Protein AF-A0A6L4YQA0-F1 (afdb_monomer_lite)

Secondary structure (DSSP, 8-state):
-EEEEEEESSTT-SSEEEEEEEEEESSSSEEEEEEETTEEEEEEEEEETTEEEEEEGGGTEEEEES-TT-HHHHHHHHHHH-TTS-HHHHHHHHHHHHHHHHHHT-

Sequence (106 aa):
MTFDYCCSKNLSGKASWKGQVRLITEVDPYELTVTARNSSFHIICGTYTHGHFLCIPDLGVSTPLAALNDTFWNLEQLTINNPDLSEPDAISIICALKALKSHLAI

Radius of gyration: 12.58 Å; chains: 1; bounding box: 31×34×28 Å

Foldseek 3Di:
DKDKFKFAPDPVSPDMWMKMWDWPDLDPQTWIWIGTPNDIFTWTWGDDPVAIKIDGPVLRFIFGDHQLLPLPVQLVGRCVRCVVDDSVNSRRNSRVSNVSCVVSVD

Structure (mmCIF, N/CA/C/O backbone):
data_AF-A0A6L4YQA0-F1
#
_entry.id   AF-A0A6L4YQA0-F1
#
loop_
_atom_site.group_PDB
_atom_site.id
_atom_site.type_symbol
_atom_site.label_atom_id
_atom_site.label_alt_id
_atom_site.label_comp_id
_atom_site.label_asym_id
_atom_site.label_entity_id
_atom_site.label_seq_id
_atom_site.pdbx_PDB_ins_code
_atom_site.Cartn_x
_atom_site.Cartn_y
_atom_site.Cartn_z
_atom_site.occupancy
_atom_site.B_iso_or_equiv
_atom_site.auth_seq_id
_atom_site.auth_comp_id
_atom_site.auth_asym_id
_atom_site.auth_atom_id
_atom_site.pdbx_PDB_model_num
ATOM 1 N N . MET A 1 1 ? -14.948 6.470 3.510 1.00 89.81 1 MET A N 1
ATOM 2 C CA . MET A 1 1 ? -14.343 7.479 4.420 1.00 89.81 1 MET A CA 1
ATOM 3 C C . MET A 1 1 ? -13.068 8.051 3.788 1.00 89.81 1 MET A C 1
ATOM 5 O O . MET A 1 1 ? -12.530 7.384 2.916 1.00 89.81 1 MET A O 1
ATOM 9 N N . THR A 1 2 ? -12.577 9.240 4.169 1.00 96.00 2 THR A N 1
ATOM 10 C CA . THR A 1 2 ? -11.329 9.819 3.612 1.00 96.00 2 THR A CA 1
ATOM 11 C C . THR A 1 2 ? -10.407 10.313 4.726 1.00 96.00 2 THR A C 1
ATOM 13 O O . THR A 1 2 ? -10.886 10.955 5.658 1.00 96.00 2 THR A O 1
ATOM 16 N N . PHE A 1 3 ? -9.104 10.038 4.627 1.00 97.06 3 PHE A N 1
ATOM 17 C CA . PHE A 1 3 ? -8.088 10.498 5.578 1.00 97.06 3 PHE A CA 1
ATOM 18 C C . PHE A 1 3 ? -6.735 10.746 4.898 1.00 97.06 3 PHE A C 1
ATOM 20 O O . PHE A 1 3 ? -6.405 10.130 3.885 1.00 97.06 3 PHE A O 1
ATOM 27 N N . ASP A 1 4 ? -5.940 11.648 5.471 1.00 96.94 4 ASP A N 1
ATOM 28 C CA . ASP A 1 4 ? -4.619 12.004 4.951 1.00 96.94 4 ASP 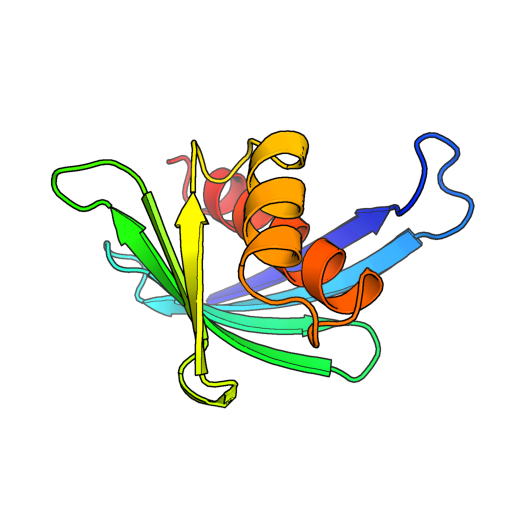A CA 1
ATOM 29 C C . ASP A 1 4 ? -3.513 11.155 5.592 1.00 96.94 4 ASP A C 1
ATOM 31 O O . ASP A 1 4 ? -3.624 10.698 6.732 1.00 96.94 4 ASP A O 1
ATOM 35 N N . TYR A 1 5 ? -2.406 10.984 4.873 1.00 95.56 5 TYR A N 1
ATOM 36 C CA . TYR A 1 5 ? -1.200 10.331 5.376 1.00 95.56 5 TYR A CA 1
ATOM 37 C C . TYR A 1 5 ? 0.066 11.044 4.891 1.00 95.56 5 TYR A C 1
ATOM 39 O O . TYR A 1 5 ? 0.049 11.819 3.933 1.00 95.56 5 TYR A O 1
ATOM 47 N N . CYS A 1 6 ? 1.187 10.769 5.557 1.00 93.12 6 CYS A N 1
ATOM 48 C CA . CYS A 1 6 ? 2.497 11.299 5.188 1.00 93.12 6 CYS A CA 1
ATOM 49 C C . CYS A 1 6 ? 3.460 10.158 4.865 1.00 93.12 6 CYS A C 1
ATOM 51 O O . CYS A 1 6 ? 3.555 9.185 5.614 1.00 93.12 6 CYS A O 1
ATOM 53 N N . CYS A 1 7 ? 4.221 10.324 3.788 1.00 88.81 7 CYS A N 1
ATOM 54 C CA . CYS A 1 7 ? 5.372 9.494 3.462 1.00 88.81 7 CYS A CA 1
ATOM 55 C C . CYS A 1 7 ? 6.668 10.261 3.661 1.00 88.81 7 CYS A C 1
ATOM 57 O O . CYS A 1 7 ? 6.724 11.473 3.460 1.00 88.81 7 CYS A O 1
ATOM 59 N N . SER A 1 8 ? 7.735 9.528 3.958 1.00 82.19 8 SER A N 1
ATOM 60 C CA . SER A 1 8 ? 9.105 10.031 3.944 1.00 82.19 8 SER A CA 1
ATOM 61 C C . SER A 1 8 ? 10.009 9.006 3.275 1.00 82.19 8 SER A C 1
ATOM 63 O O . SER A 1 8 ? 10.081 7.872 3.742 1.00 82.19 8 SER A O 1
ATOM 65 N N . LYS A 1 9 ? 10.725 9.404 2.218 1.00 70.88 9 LYS A N 1
ATOM 66 C CA . LYS A 1 9 ? 11.682 8.524 1.528 1.00 70.88 9 LYS A CA 1
ATOM 67 C C . LYS A 1 9 ? 12.895 8.172 2.403 1.00 70.88 9 LYS A C 1
ATOM 69 O O . LYS A 1 9 ? 13.431 7.083 2.290 1.00 70.88 9 LYS A O 1
ATOM 74 N N . ASN A 1 10 ? 13.298 9.075 3.301 1.00 65.75 10 ASN A N 1
ATOM 75 C CA . ASN A 1 10 ? 14.450 8.895 4.187 1.00 65.75 10 ASN A CA 1
ATOM 76 C C . ASN A 1 10 ? 14.073 9.155 5.649 1.00 65.75 10 ASN A C 1
ATOM 78 O O . ASN A 1 10 ? 13.249 10.029 5.926 1.00 65.75 10 ASN A O 1
ATOM 82 N N . LEU A 1 11 ? 14.790 8.508 6.577 1.00 54.50 11 LEU A N 1
ATOM 83 C CA . LEU A 1 11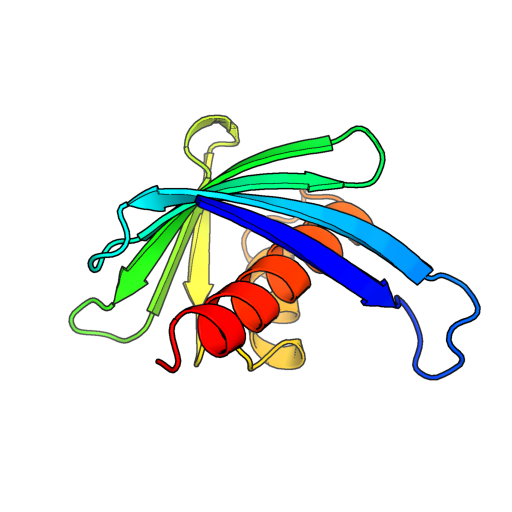 ? 14.729 8.763 8.028 1.00 54.50 11 LEU A CA 1
ATOM 84 C C . LEU A 1 11 ? 14.975 10.240 8.390 1.00 54.50 11 LEU A C 1
ATOM 86 O O . LEU A 1 11 ? 14.490 10.724 9.404 1.00 54.50 11 LEU A O 1
ATOM 90 N N . SER A 1 12 ? 15.705 10.971 7.541 1.00 58.97 12 SER A N 1
ATOM 91 C CA . SER A 1 12 ? 16.009 12.394 7.726 1.00 58.97 12 SER A CA 1
ATOM 92 C C . SER A 1 12 ? 14.867 13.347 7.347 1.00 58.97 12 SER A C 1
ATOM 94 O O . SER A 1 12 ? 15.034 14.557 7.470 1.00 58.97 12 SER A O 1
ATOM 96 N N . GLY A 1 13 ? 13.737 12.849 6.825 1.00 57.09 13 GLY A N 1
ATOM 97 C CA . GLY A 1 13 ? 12.557 13.659 6.483 1.00 57.09 13 GLY A CA 1
ATOM 98 C C . GLY A 1 13 ? 12.708 14.595 5.272 1.00 57.09 13 GLY A C 1
ATOM 99 O O . GLY A 1 13 ? 11.727 15.203 4.848 1.00 57.09 13 GLY A O 1
ATOM 100 N N . LYS A 1 14 ? 13.903 14.680 4.666 1.0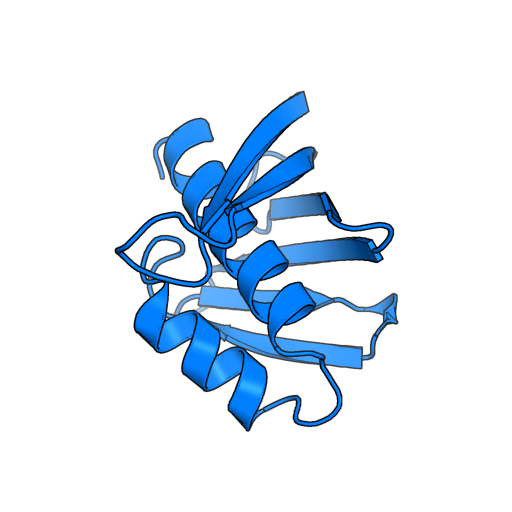0 59.19 14 LYS A N 1
ATOM 101 C CA . LYS A 1 14 ? 14.237 15.629 3.581 1.00 59.19 14 LYS A CA 1
ATOM 102 C C . LYS A 1 14 ? 13.453 15.441 2.274 1.00 59.19 14 LYS A C 1
ATOM 104 O O . LYS A 1 14 ? 13.463 16.334 1.437 1.00 59.19 14 LYS A O 1
ATOM 109 N N . ALA A 1 15 ? 12.778 14.310 2.096 1.00 75.75 15 ALA A N 1
ATOM 110 C CA . ALA A 1 15 ? 11.874 14.061 0.978 1.00 75.75 15 ALA A CA 1
ATOM 111 C C . ALA A 1 15 ? 10.595 13.422 1.523 1.00 75.75 15 ALA A C 1
ATOM 113 O O . ALA A 1 15 ? 10.449 12.197 1.520 1.00 75.75 15 ALA A O 1
ATOM 114 N N . SER A 1 16 ? 9.716 14.263 2.065 1.00 88.56 16 SER A N 1
ATOM 115 C CA . SER A 1 16 ? 8.391 13.872 2.535 1.00 88.56 16 SER A CA 1
ATOM 116 C C . SER A 1 16 ? 7.300 14.479 1.664 1.00 88.56 16 SER A C 1
ATOM 118 O O . SER A 1 16 ? 7.473 15.544 1.073 1.00 88.56 16 SER A O 1
ATOM 120 N N . TRP A 1 17 ? 6.183 13.772 1.553 1.00 93.88 17 TRP A N 1
ATOM 121 C CA . TRP A 1 17 ? 4.995 14.250 0.856 1.00 93.88 17 TRP A CA 1
ATOM 122 C C . TRP A 1 17 ? 3.741 13.738 1.546 1.00 93.88 17 TRP A C 1
ATOM 124 O O . TRP A 1 17 ? 3.771 12.751 2.285 1.00 93.88 17 TRP A O 1
ATOM 134 N N . LYS A 1 18 ? 2.638 14.437 1.294 1.00 94.69 18 LYS A N 1
ATOM 135 C CA . LYS A 1 18 ? 1.311 14.031 1.740 1.00 94.69 18 LYS A CA 1
ATOM 136 C C . LYS A 1 18 ? 0.627 13.226 0.645 1.00 94.69 18 LYS A C 1
ATOM 138 O O . LYS A 1 18 ? 0.840 13.480 -0.543 1.00 94.69 18 LYS A O 1
ATOM 143 N N . GLY A 1 19 ? -0.190 12.282 1.068 1.00 96.62 19 GLY A N 1
ATOM 144 C CA . GLY A 1 19 ? -1.164 11.620 0.224 1.00 96.62 19 GLY A CA 1
ATOM 145 C C . GLY A 1 19 ? -2.501 11.543 0.943 1.00 96.62 19 GLY A C 1
ATOM 146 O O . GLY A 1 19 ? -2.610 11.884 2.123 1.00 96.62 19 GLY A O 1
ATOM 147 N N . GLN A 1 20 ? -3.511 11.086 0.222 1.00 98.00 20 GLN A N 1
ATOM 148 C CA . GLN A 1 20 ? -4.846 10.883 0.751 1.00 98.00 20 GLN A CA 1
ATOM 149 C C . GLN A 1 20 ? -5.324 9.473 0.427 1.00 98.00 20 GLN A C 1
ATOM 151 O O . GLN A 1 20 ? -5.093 8.953 -0.665 1.00 98.00 20 GLN A O 1
ATOM 156 N N . VAL A 1 21 ? -5.992 8.858 1.395 1.00 98.25 21 VAL A N 1
ATOM 157 C CA . VAL A 1 21 ? -6.702 7.595 1.239 1.00 98.25 21 VAL A CA 1
ATOM 158 C C . VAL A 1 21 ? -8.188 7.891 1.266 1.00 98.25 21 VAL A C 1
ATOM 160 O O . VAL A 1 21 ? -8.688 8.520 2.197 1.00 98.25 21 VAL A O 1
ATOM 163 N N . ARG A 1 22 ? -8.912 7.389 0.271 1.00 98.12 22 ARG A N 1
ATOM 164 C CA . ARG A 1 22 ? -10.369 7.297 0.301 1.00 98.12 22 ARG A CA 1
ATOM 165 C C . ARG A 1 22 ? -10.753 5.827 0.332 1.00 98.12 22 ARG A C 1
ATOM 167 O O . ARG A 1 22 ? -10.591 5.113 -0.651 1.00 98.12 22 ARG A O 1
ATOM 174 N N . LEU A 1 23 ? -11.266 5.398 1.473 1.00 97.00 23 LEU A N 1
ATOM 175 C CA . LEU A 1 23 ? -11.746 4.050 1.720 1.00 97.00 23 LEU A CA 1
ATOM 176 C C . LEU A 1 23 ? -13.142 3.873 1.114 1.00 97.00 23 LEU A C 1
ATOM 178 O O . LEU A 1 23 ? -14.050 4.667 1.400 1.00 97.00 23 LEU A O 1
ATOM 182 N N . ILE A 1 24 ? -13.275 2.853 0.271 1.00 97.19 24 ILE A N 1
ATOM 183 C CA . ILE A 1 24 ? -14.514 2.424 -0.384 1.00 97.19 24 ILE A CA 1
ATOM 184 C C . ILE A 1 24 ? -15.196 1.358 0.478 1.00 97.19 24 ILE A C 1
ATOM 186 O O . ILE A 1 24 ? -16.379 1.505 0.777 1.00 97.19 24 ILE A O 1
ATOM 190 N N . THR A 1 25 ? -14.432 0.365 0.946 1.00 95.75 25 THR A N 1
ATOM 191 C CA . THR A 1 25 ? -14.938 -0.758 1.749 1.00 95.75 25 THR A CA 1
ATOM 192 C C . THR A 1 25 ? -14.138 -0.907 3.045 1.00 95.75 25 THR A C 1
ATOM 194 O O . THR A 1 25 ? -12.911 -0.960 3.022 1.00 95.75 25 THR A O 1
ATOM 197 N N . GLU A 1 26 ? -14.840 -0.968 4.181 1.00 92.94 26 GLU A N 1
ATOM 198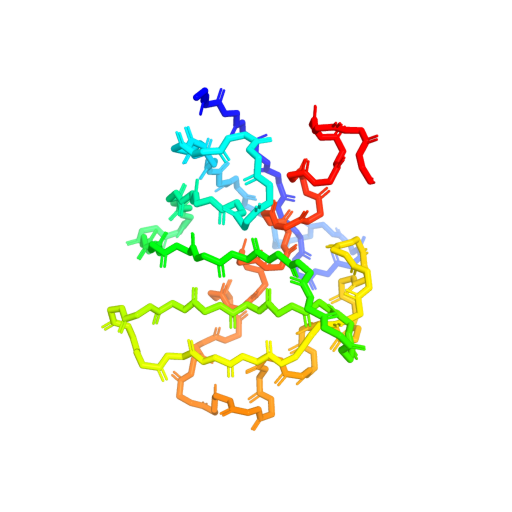 C CA . GLU A 1 26 ? -14.271 -1.071 5.543 1.00 92.94 26 GLU A CA 1
ATOM 199 C C . GLU A 1 26 ? -14.153 -2.516 6.059 1.00 92.94 26 GLU A C 1
ATOM 201 O O . GLU A 1 26 ? -13.699 -2.748 7.177 1.00 92.94 26 GLU A O 1
ATOM 206 N N . VAL A 1 27 ? -14.552 -3.491 5.245 1.00 93.94 27 VAL A N 1
ATOM 207 C CA . VAL A 1 27 ? -14.453 -4.924 5.540 1.00 93.94 27 VAL A CA 1
ATOM 208 C C . VAL A 1 27 ? -13.416 -5.573 4.633 1.00 93.94 27 VAL A C 1
ATOM 210 O O . VAL A 1 27 ? -13.207 -5.110 3.520 1.00 93.94 27 VAL A O 1
ATOM 213 N N . ASP A 1 28 ? -12.771 -6.633 5.114 1.00 94.62 28 ASP A N 1
ATOM 214 C CA . ASP A 1 28 ? -11.793 -7.403 4.341 1.00 94.62 28 ASP A CA 1
ATOM 215 C C . ASP A 1 28 ? -12.496 -8.199 3.214 1.00 94.62 28 ASP A C 1
ATOM 217 O O . ASP A 1 28 ? -13.477 -8.897 3.504 1.00 94.62 28 ASP A O 1
ATOM 221 N N . PRO A 1 29 ? -12.034 -8.121 1.948 1.00 96.31 29 PRO A N 1
ATOM 222 C CA . PRO A 1 29 ? -10.927 -7.295 1.457 1.00 96.31 29 PRO A CA 1
ATOM 223 C C . PRO A 1 29 ? -11.290 -5.815 1.341 1.00 96.31 29 PRO A C 1
ATOM 225 O O . PRO A 1 29 ? -12.317 -5.436 0.778 1.00 96.31 29 PRO A O 1
ATOM 228 N N . TYR A 1 30 ? -10.388 -4.979 1.846 1.00 97.19 30 TYR A N 1
ATOM 229 C CA . TYR A 1 30 ? -10.497 -3.533 1.809 1.00 97.19 30 TYR A CA 1
ATOM 230 C C . TYR A 1 30 ? -10.297 -3.029 0.388 1.00 97.19 30 TYR A C 1
ATOM 232 O O . TYR A 1 30 ? -9.383 -3.440 -0.329 1.00 97.19 30 TYR A O 1
ATOM 240 N N . GLU A 1 31 ? -11.119 -2.061 0.016 1.00 97.75 31 GLU A N 1
ATOM 241 C CA . GLU A 1 31 ? -11.030 -1.374 -1.262 1.00 97.75 31 GLU A CA 1
ATOM 242 C C . GLU A 1 31 ? -10.830 0.113 -0.993 1.00 97.75 31 GLU A C 1
ATOM 244 O O . GLU A 1 31 ? -11.569 0.717 -0.210 1.00 97.75 31 GLU A O 1
ATOM 249 N N . LEU A 1 32 ? -9.818 0.715 -1.610 1.00 97.69 32 LEU A N 1
ATOM 250 C CA . LEU A 1 32 ? -9.474 2.113 -1.403 1.00 97.69 32 LEU A CA 1
ATOM 251 C C . LEU A 1 32 ? -8.862 2.736 -2.653 1.00 97.69 32 LEU A C 1
ATOM 253 O O . LEU A 1 32 ? -8.193 2.083 -3.445 1.00 97.69 32 LEU A O 1
ATOM 257 N N . THR A 1 33 ? -9.023 4.046 -2.779 1.00 98.12 33 THR A N 1
ATOM 258 C CA . THR A 1 33 ? -8.250 4.849 -3.725 1.00 98.12 33 THR A CA 1
ATOM 259 C C . THR A 1 33 ? -7.204 5.651 -2.971 1.00 98.12 33 THR A C 1
ATOM 261 O O . THR A 1 33 ? -7.523 6.305 -1.974 1.00 98.12 33 THR A O 1
ATOM 264 N N . VAL A 1 34 ? -5.973 5.636 -3.465 1.00 97.88 34 VAL A N 1
ATOM 265 C CA . VAL A 1 34 ? -4.850 6.400 -2.918 1.00 97.88 34 VAL A CA 1
ATOM 266 C C . VAL A 1 34 ? -4.447 7.468 -3.916 1.00 97.88 34 VAL A C 1
ATOM 268 O O . VAL A 1 34 ? -4.314 7.177 -5.101 1.00 97.88 34 VAL A O 1
ATOM 271 N N . THR A 1 35 ? -4.233 8.695 -3.452 1.00 97.31 35 THR A N 1
ATOM 272 C CA . THR A 1 35 ? -3.680 9.782 -4.266 1.00 97.31 35 THR A CA 1
ATOM 273 C C . THR A 1 35 ? -2.432 10.352 -3.607 1.00 97.31 35 THR A C 1
ATOM 275 O O . THR A 1 35 ? -2.432 10.698 -2.426 1.00 97.31 35 THR A O 1
ATOM 278 N N . ALA A 1 36 ? -1.341 10.441 -4.364 1.00 95.00 36 ALA A N 1
ATOM 279 C CA . ALA A 1 36 ? -0.081 11.003 -3.890 1.00 95.00 36 ALA A CA 1
ATOM 280 C C . ALA A 1 36 ? 0.776 11.446 -5.074 1.00 95.00 36 ALA A C 1
ATOM 282 O O . ALA A 1 36 ? 0.860 10.742 -6.070 1.00 95.00 36 ALA A O 1
ATOM 283 N N . ARG A 1 37 ? 1.454 12.597 -4.956 1.00 90.88 37 ARG A N 1
ATOM 284 C CA . ARG A 1 37 ? 2.436 13.079 -5.953 1.00 90.88 37 ARG A CA 1
ATOM 285 C C . ARG A 1 37 ? 1.934 13.075 -7.411 1.00 90.88 37 ARG A C 1
ATOM 287 O O . ARG A 1 37 ? 2.705 12.781 -8.316 1.00 90.88 37 ARG A O 1
ATOM 294 N N . ASN A 1 38 ? 0.673 13.449 -7.630 1.00 90.06 38 ASN A N 1
ATOM 295 C CA . ASN A 1 38 ? -0.025 13.415 -8.928 1.00 90.06 38 ASN A CA 1
ATOM 296 C C . ASN A 1 38 ? -0.323 12.009 -9.487 1.00 90.06 38 ASN A C 1
ATOM 298 O O . ASN A 1 38 ? -0.857 11.909 -10.587 1.00 90.06 38 ASN A O 1
ATOM 302 N N . SER A 1 39 ? -0.049 10.950 -8.729 1.00 94.12 39 SER A N 1
ATOM 303 C CA . SER A 1 39 ? -0.462 9.578 -9.025 1.00 94.12 39 SER A CA 1
ATOM 304 C C . SER A 1 39 ? -1.759 9.235 -8.285 1.00 94.12 39 SER A C 1
ATOM 306 O O . SER A 1 39 ? -2.024 9.750 -7.191 1.00 94.12 39 SER A O 1
ATOM 308 N N . SER A 1 40 ? -2.564 8.344 -8.869 1.00 96.69 40 SER A N 1
ATOM 309 C CA . SER A 1 40 ? -3.749 7.767 -8.234 1.00 96.69 40 SER A CA 1
ATOM 310 C C . SER A 1 40 ? -3.783 6.257 -8.447 1.00 96.69 40 SER A C 1
ATOM 312 O O . SER A 1 40 ? -3.498 5.788 -9.545 1.00 96.69 40 SER A O 1
ATOM 314 N N . PHE A 1 41 ? -4.121 5.511 -7.397 1.00 97.44 41 PHE A N 1
ATOM 315 C CA . PHE A 1 41 ? -4.131 4.051 -7.395 1.00 97.44 41 PHE A CA 1
ATOM 316 C C . PHE A 1 41 ? -5.458 3.537 -6.853 1.00 97.44 41 PHE A C 1
ATOM 318 O O . PHE A 1 41 ? -5.846 3.913 -5.745 1.00 97.44 41 PHE A O 1
ATOM 325 N N . HIS A 1 42 ? -6.118 2.651 -7.596 1.00 97.94 42 HIS A N 1
ATOM 326 C CA . HIS A 1 42 ? -7.240 1.862 -7.094 1.00 97.94 42 HIS A CA 1
ATOM 327 C C . HIS A 1 42 ? -6.698 0.562 -6.508 1.00 97.94 42 HIS A C 1
ATOM 329 O O . HIS A 1 42 ? -6.205 -0.301 -7.227 1.00 97.94 42 HIS A O 1
ATOM 335 N N . ILE A 1 43 ? -6.742 0.447 -5.187 1.00 98.06 43 ILE A N 1
ATOM 336 C CA . ILE A 1 43 ? -6.130 -0.640 -4.434 1.00 98.06 43 ILE A CA 1
ATOM 337 C C . ILE A 1 43 ? -7.211 -1.528 -3.827 1.00 98.06 43 ILE A C 1
ATOM 339 O O . ILE A 1 43 ? -8.149 -1.047 -3.191 1.00 98.06 43 ILE A O 1
ATOM 343 N N . ILE A 1 44 ? -7.009 -2.834 -3.963 1.00 98.00 44 ILE A N 1
ATOM 344 C CA . ILE A 1 44 ? -7.698 -3.867 -3.197 1.00 98.00 44 ILE A CA 1
ATOM 345 C C . ILE A 1 44 ? -6.638 -4.578 -2.358 1.00 98.00 44 ILE A C 1
ATOM 347 O O . ILE A 1 44 ? -5.635 -5.056 -2.892 1.00 98.00 44 ILE A O 1
ATOM 351 N N . CYS A 1 45 ? -6.824 -4.640 -1.046 1.00 97.31 45 CYS A N 1
ATOM 352 C CA . CYS A 1 45 ? -5.913 -5.343 -0.150 1.00 97.31 45 CYS A CA 1
ATOM 353 C C . CYS A 1 45 ? -6.680 -6.035 0.969 1.00 97.31 45 CYS A C 1
ATOM 355 O O . CYS A 1 45 ? -7.760 -5.608 1.360 1.00 97.31 45 CYS A O 1
ATOM 357 N N . GLY A 1 46 ? -6.131 -7.117 1.499 1.00 96.50 46 GLY A N 1
ATOM 358 C CA . GLY A 1 46 ? -6.858 -7.914 2.477 1.00 96.50 46 GLY A CA 1
ATOM 359 C C . GLY A 1 46 ? -6.074 -9.117 2.948 1.00 96.50 46 GLY A C 1
ATOM 360 O O . GLY A 1 46 ? -4.860 -9.210 2.731 1.00 96.50 46 GLY A O 1
ATOM 361 N N . THR A 1 47 ? -6.776 -10.035 3.598 1.00 95.81 47 THR A N 1
ATOM 362 C CA . THR A 1 47 ? -6.242 -11.327 4.017 1.00 95.81 47 THR A CA 1
ATOM 363 C C . THR A 1 47 ? -6.711 -12.448 3.102 1.00 95.81 47 THR A C 1
ATOM 365 O O . THR A 1 47 ? -7.774 -12.415 2.488 1.00 95.81 47 THR A O 1
ATOM 368 N N . TYR A 1 48 ? -5.881 -13.474 3.004 1.00 93.06 48 TYR A N 1
ATOM 369 C CA . TYR A 1 48 ? -6.215 -14.749 2.393 1.00 93.06 48 TYR A CA 1
ATOM 370 C C . TYR A 1 48 ? -5.495 -15.862 3.158 1.00 93.06 48 TYR A C 1
ATOM 372 O O . TYR A 1 48 ? -4.726 -15.611 4.087 1.00 93.06 48 TYR A O 1
ATOM 380 N N . THR A 1 49 ? -5.722 -17.115 2.774 1.00 93.19 49 THR A N 1
ATOM 381 C CA . THR A 1 49 ? -5.227 -18.292 3.511 1.00 93.19 49 THR A CA 1
ATOM 382 C C . THR A 1 49 ? -3.708 -18.351 3.708 1.00 93.19 49 THR A C 1
ATOM 384 O O . THR A 1 49 ? -3.265 -19.060 4.606 1.00 93.19 49 THR A O 1
ATOM 387 N N . HIS A 1 50 ? -2.914 -17.613 2.922 1.00 86.31 50 HIS A N 1
ATOM 388 C CA . HIS A 1 50 ? -1.449 -17.597 3.028 1.00 86.31 50 HIS A CA 1
ATOM 389 C C . HIS A 1 50 ? -0.869 -16.257 3.518 1.00 86.31 50 HIS A C 1
ATOM 391 O O . HIS A 1 50 ? 0.347 -16.081 3.484 1.00 86.31 50 HIS A O 1
ATOM 397 N N . GLY A 1 51 ? -1.697 -15.312 3.976 1.00 91.62 51 GLY A N 1
ATOM 398 C CA . GLY A 1 51 ? -1.233 -14.036 4.527 1.00 91.62 51 GLY A CA 1
ATOM 399 C C . GLY A 1 51 ? -2.031 -12.844 4.016 1.00 91.62 51 GLY A C 1
ATOM 400 O O . GLY A 1 51 ? -3.253 -12.908 3.906 1.00 91.62 51 GLY A O 1
ATOM 401 N N . HIS A 1 52 ? -1.339 -11.749 3.709 1.00 96.31 52 HIS A N 1
ATOM 402 C CA . HIS A 1 52 ? -1.949 -10.533 3.178 1.00 96.31 52 HIS A CA 1
ATOM 403 C C . HIS A 1 52 ? -1.608 -10.346 1.703 1.00 96.31 52 HIS A C 1
ATOM 405 O O . HIS A 1 52 ? -0.594 -10.850 1.216 1.00 96.31 52 HIS A O 1
ATOM 411 N N . PHE A 1 53 ? -2.439 -9.598 0.987 1.00 96.75 53 PHE A N 1
ATOM 412 C CA . PHE A 1 53 ? -2.193 -9.287 -0.415 1.00 96.75 53 PHE A CA 1
ATOM 413 C C . PHE A 1 53 ? -2.493 -7.827 -0.737 1.00 96.75 53 PHE A C 1
ATOM 415 O O . PHE A 1 53 ? -3.282 -7.165 -0.061 1.00 96.75 53 PHE A O 1
ATOM 422 N N . LEU A 1 54 ? -1.864 -7.359 -1.811 1.00 97.12 54 LEU A N 1
ATOM 423 C CA . LEU A 1 54 ? -2.144 -6.106 -2.493 1.00 97.12 54 LEU A CA 1
ATOM 424 C C . LEU A 1 54 ? -2.449 -6.402 -3.959 1.00 97.12 54 LEU A C 1
ATOM 426 O O . LEU A 1 54 ? -1.735 -7.176 -4.597 1.00 97.12 54 LEU A O 1
ATOM 430 N N . CYS A 1 55 ? -3.457 -5.732 -4.499 1.00 96.81 55 CYS A N 1
ATOM 431 C CA . CYS A 1 55 ? -3.787 -5.722 -5.913 1.00 96.81 55 CYS A CA 1
ATOM 432 C C . CYS A 1 55 ? -4.113 -4.292 -6.361 1.00 96.81 55 CYS A C 1
ATOM 434 O O . CYS A 1 55 ? -4.830 -3.571 -5.666 1.00 96.81 55 CYS A O 1
ATOM 436 N N . ILE A 1 56 ? -3.594 -3.894 -7.521 1.00 97.31 56 ILE A N 1
ATOM 437 C CA . ILE A 1 56 ? -3.934 -2.656 -8.228 1.00 97.31 56 ILE A CA 1
ATOM 438 C C . ILE A 1 56 ? -4.351 -3.063 -9.644 1.00 97.31 56 ILE A C 1
ATOM 440 O O . ILE A 1 56 ? -3.490 -3.163 -10.526 1.00 97.31 56 ILE A O 1
ATOM 444 N N . PRO A 1 57 ? -5.648 -3.347 -9.866 1.00 95.81 57 PRO A N 1
ATOM 445 C CA . PRO A 1 57 ? -6.128 -3.920 -11.121 1.00 95.81 57 PRO A CA 1
ATOM 446 C C . PRO A 1 57 ? -5.758 -3.083 -12.348 1.00 95.81 57 PRO A C 1
ATOM 448 O O . PRO A 1 57 ? -5.282 -3.632 -13.339 1.00 95.81 57 PRO A O 1
ATOM 451 N N . ASP A 1 58 ? -5.889 -1.757 -12.247 1.00 94.00 58 ASP A N 1
ATOM 452 C CA . ASP A 1 58 ? -5.643 -0.817 -13.350 1.00 94.00 58 ASP A CA 1
ATOM 453 C C . ASP A 1 58 ? -4.194 -0.833 -13.858 1.00 94.00 58 ASP A C 1
ATOM 455 O O . ASP A 1 58 ? -3.932 -0.474 -15.004 1.00 94.00 58 ASP A O 1
ATOM 459 N N . LEU A 1 59 ? -3.251 -1.245 -13.006 1.00 93.56 59 LEU A N 1
ATOM 460 C CA . LEU A 1 59 ? -1.828 -1.335 -13.337 1.00 93.56 59 LEU A CA 1
ATOM 461 C C . LEU A 1 59 ? -1.365 -2.776 -13.581 1.00 93.56 59 LEU A C 1
ATOM 463 O O . LEU A 1 59 ? -0.195 -2.989 -13.882 1.00 93.56 59 LEU A O 1
ATOM 467 N N . GLY A 1 60 ? -2.244 -3.772 -13.415 1.00 94.25 60 GLY A N 1
ATOM 468 C CA . GLY A 1 60 ? -1.856 -5.184 -13.452 1.00 94.25 60 GLY A CA 1
ATOM 469 C C . GLY A 1 60 ? -0.874 -5.581 -12.341 1.00 94.25 60 GLY A C 1
ATOM 470 O O . GLY A 1 60 ? -0.168 -6.576 -12.475 1.00 94.25 60 GLY A O 1
ATOM 471 N N . VAL A 1 61 ? -0.817 -4.809 -11.253 1.00 95.06 61 VAL A N 1
ATOM 472 C CA . VAL A 1 61 ? 0.114 -5.019 -10.137 1.00 95.06 61 VAL A CA 1
ATOM 473 C C . VAL A 1 61 ? -0.549 -5.889 -9.079 1.00 95.06 61 VAL A C 1
ATOM 475 O O . VAL A 1 61 ? -1.654 -5.601 -8.619 1.00 95.06 61 VAL A O 1
ATOM 478 N N . SER A 1 62 ? 0.151 -6.927 -8.632 1.00 93.50 62 SER A N 1
ATOM 479 C CA . SER A 1 62 ? -0.236 -7.688 -7.445 1.00 93.50 62 SER A CA 1
ATOM 480 C C . SER A 1 62 ? 1.002 -8.157 -6.691 1.00 93.50 62 SER A C 1
ATOM 482 O O . SER A 1 62 ? 2.047 -8.410 -7.289 1.00 93.50 62 SER A O 1
ATOM 484 N N . THR A 1 63 ? 0.919 -8.225 -5.364 1.00 94.62 63 THR A N 1
ATOM 485 C CA . THR A 1 63 ? 2.028 -8.723 -4.544 1.00 94.62 63 THR A CA 1
ATOM 486 C C . THR A 1 63 ? 1.513 -9.297 -3.224 1.00 94.62 63 THR A C 1
ATOM 488 O O . THR A 1 63 ? 0.571 -8.746 -2.641 1.00 94.62 63 THR A O 1
ATOM 491 N N . PRO A 1 64 ? 2.119 -10.382 -2.711 1.00 95.69 64 PRO A N 1
ATOM 492 C CA . PRO A 1 64 ? 1.931 -10.767 -1.322 1.00 95.69 64 PRO A CA 1
ATOM 493 C C . PRO A 1 64 ? 2.493 -9.682 -0.396 1.00 95.69 64 PRO A C 1
ATOM 495 O O . PRO A 1 64 ? 3.437 -8.967 -0.744 1.00 95.69 64 PRO A O 1
ATOM 498 N N . LEU A 1 65 ? 1.905 -9.583 0.790 1.00 96.44 65 LEU A N 1
ATOM 499 C CA . LEU A 1 65 ? 2.304 -8.671 1.851 1.00 96.44 65 LEU A CA 1
ATOM 500 C C . LEU A 1 65 ? 2.522 -9.441 3.162 1.00 96.44 65 LEU A C 1
ATOM 502 O O . LEU A 1 65 ? 1.876 -10.460 3.424 1.00 96.44 65 LEU A O 1
ATOM 506 N N . ALA A 1 66 ? 3.390 -8.900 4.016 1.00 95.31 66 ALA A N 1
ATOM 507 C CA . ALA A 1 66 ? 3.354 -9.158 5.453 1.00 95.31 66 ALA A CA 1
ATOM 508 C C . ALA A 1 66 ? 2.225 -8.323 6.094 1.00 95.31 66 ALA A C 1
ATOM 510 O O . ALA A 1 66 ? 1.241 -7.970 5.443 1.00 95.31 66 ALA A O 1
ATOM 511 N N . ALA A 1 67 ? 2.338 -7.984 7.379 1.00 94.25 67 ALA A N 1
ATOM 512 C CA . ALA A 1 67 ? 1.391 -7.068 8.008 1.00 94.25 67 ALA A CA 1
ATOM 513 C C . ALA A 1 67 ? 1.376 -5.708 7.279 1.00 94.25 67 ALA A C 1
ATOM 515 O O . ALA A 1 67 ? 2.413 -5.221 6.830 1.00 94.25 67 ALA A O 1
ATOM 516 N N . LEU A 1 68 ? 0.214 -5.051 7.201 1.00 94.94 68 LEU A N 1
ATOM 517 C CA . LEU A 1 68 ? 0.047 -3.781 6.468 1.00 94.94 68 LEU A CA 1
ATOM 518 C C . LEU A 1 68 ? 0.979 -2.642 6.941 1.00 94.94 68 LEU A C 1
ATOM 520 O O . LEU A 1 68 ? 1.249 -1.711 6.186 1.00 94.94 68 LEU A O 1
ATOM 524 N N . ASN A 1 69 ? 1.477 -2.694 8.181 1.00 94.94 69 ASN A N 1
ATOM 525 C CA . ASN A 1 69 ? 2.439 -1.734 8.736 1.00 94.94 69 ASN A CA 1
ATOM 526 C C . ASN A 1 69 ? 3.913 -2.121 8.554 1.00 94.94 69 ASN A C 1
ATOM 528 O O . ASN A 1 69 ? 4.771 -1.312 8.916 1.00 94.94 69 ASN A O 1
ATOM 532 N N . ASP A 1 70 ? 4.220 -3.303 8.016 1.00 95.75 70 ASP A N 1
ATOM 533 C CA . ASP A 1 70 ? 5.587 -3.679 7.660 1.00 95.75 70 ASP A CA 1
ATOM 534 C C . ASP A 1 70 ? 5.994 -2.970 6.367 1.00 95.75 70 ASP A C 1
ATOM 536 O O . ASP A 1 70 ? 5.864 -3.477 5.254 1.00 95.75 70 ASP A O 1
ATOM 540 N N . THR A 1 71 ? 6.449 -1.729 6.507 1.00 94.62 71 THR A N 1
ATOM 541 C CA . THR A 1 71 ? 6.770 -0.899 5.348 1.00 94.62 71 THR A CA 1
ATOM 542 C C . THR A 1 71 ? 8.039 -1.333 4.630 1.00 94.62 71 THR A C 1
ATOM 544 O O . THR A 1 71 ? 8.212 -0.975 3.472 1.00 94.62 71 THR A O 1
ATOM 547 N N . PHE A 1 72 ? 8.943 -2.046 5.304 1.00 94.69 72 PHE A N 1
ATOM 548 C CA . PHE A 1 72 ? 10.215 -2.448 4.712 1.00 94.69 72 PHE A CA 1
ATOM 549 C C . PHE A 1 72 ? 10.013 -3.661 3.806 1.00 94.69 72 PHE A C 1
ATOM 551 O O . PHE A 1 72 ? 10.286 -3.579 2.609 1.00 94.69 72 PHE A O 1
ATOM 558 N N . TRP A 1 73 ? 9.443 -4.742 4.347 1.00 95.31 73 TRP A N 1
ATOM 559 C CA . TRP A 1 73 ? 9.228 -5.967 3.584 1.00 95.31 73 TRP A CA 1
ATOM 560 C C . TRP A 1 73 ? 8.227 -5.765 2.446 1.00 95.31 73 TRP A C 1
ATOM 562 O O . TRP A 1 73 ? 8.462 -6.191 1.318 1.00 95.31 73 TRP A O 1
ATOM 572 N N . ASN A 1 74 ? 7.130 -5.048 2.708 1.00 96.38 74 ASN A N 1
ATOM 573 C CA . ASN A 1 74 ? 6.107 -4.825 1.689 1.00 96.38 74 ASN A CA 1
ATOM 574 C C . ASN A 1 74 ? 6.620 -3.965 0.525 1.00 96.38 74 ASN A C 1
ATOM 576 O O . ASN A 1 74 ? 6.224 -4.192 -0.616 1.00 96.38 74 ASN A O 1
ATOM 580 N N . LEU A 1 75 ? 7.501 -2.994 0.794 1.00 96.31 75 LEU A N 1
ATOM 581 C CA . LEU A 1 75 ? 8.121 -2.187 -0.257 1.00 96.31 75 LEU A CA 1
ATOM 582 C C . LEU A 1 75 ? 9.070 -3.028 -1.118 1.00 96.31 75 LEU A C 1
ATOM 584 O O . LEU A 1 75 ? 9.046 -2.915 -2.343 1.00 96.31 75 LEU A O 1
ATOM 588 N N . GLU A 1 76 ? 9.873 -3.887 -0.490 1.00 96.06 76 GLU A N 1
ATOM 589 C CA . GLU A 1 76 ? 10.768 -4.806 -1.195 1.00 96.06 76 GLU A CA 1
ATOM 590 C C . GLU A 1 76 ? 9.978 -5.778 -2.085 1.00 96.06 76 GLU A C 1
ATOM 592 O O . GLU A 1 76 ? 10.234 -5.858 -3.282 1.00 96.06 76 GLU A O 1
ATOM 597 N N . GLN A 1 77 ? 8.945 -6.435 -1.550 1.00 96.25 77 GLN A N 1
ATOM 598 C CA . GLN A 1 77 ? 8.100 -7.347 -2.330 1.00 96.25 77 GLN A CA 1
ATOM 599 C C . GLN A 1 77 ? 7.393 -6.641 -3.493 1.00 96.25 77 GLN A C 1
ATOM 601 O O . GLN A 1 77 ? 7.400 -7.141 -4.618 1.00 96.25 77 GLN A O 1
ATOM 606 N N . LEU A 1 78 ? 6.820 -5.458 -3.246 1.00 96.38 78 LEU A N 1
ATOM 607 C CA . LEU A 1 78 ? 6.133 -4.683 -4.277 1.00 96.38 78 LEU A CA 1
ATOM 608 C C . LEU A 1 78 ? 7.077 -4.307 -5.426 1.00 96.38 78 LEU A C 1
ATOM 610 O O . LEU A 1 78 ? 6.696 -4.452 -6.584 1.00 96.38 78 LEU A O 1
ATOM 614 N N . THR A 1 79 ? 8.298 -3.870 -5.118 1.00 95.19 79 THR A N 1
ATOM 615 C CA . THR A 1 79 ? 9.277 -3.446 -6.132 1.00 95.19 79 THR A CA 1
ATOM 616 C C . THR A 1 79 ? 9.927 -4.618 -6.867 1.00 95.19 79 THR A C 1
ATOM 618 O O . THR A 1 79 ? 10.108 -4.531 -8.079 1.00 95.19 79 THR A O 1
ATOM 621 N N . ILE A 1 80 ? 10.213 -5.737 -6.189 1.00 95.06 80 ILE A N 1
ATOM 622 C CA . ILE A 1 80 ? 10.747 -6.953 -6.830 1.00 95.06 80 ILE A CA 1
ATOM 623 C C . ILE A 1 80 ? 9.734 -7.544 -7.814 1.00 95.06 80 ILE A C 1
ATOM 625 O O . ILE A 1 80 ? 10.098 -7.901 -8.933 1.00 95.06 80 ILE A O 1
ATOM 629 N N . ASN A 1 81 ? 8.465 -7.639 -7.411 1.00 94.00 81 ASN A N 1
ATOM 630 C CA . ASN A 1 81 ? 7.427 -8.264 -8.232 1.00 94.00 81 ASN A CA 1
ATOM 631 C C . ASN A 1 81 ? 6.908 -7.339 -9.345 1.00 94.00 81 ASN A C 1
ATOM 633 O O . ASN A 1 81 ? 6.264 -7.816 -10.275 1.00 94.00 81 ASN A O 1
ATOM 637 N N . ASN A 1 82 ? 7.170 -6.030 -9.258 1.00 94.25 82 ASN A N 1
ATOM 638 C CA . ASN A 1 82 ? 6.644 -5.022 -10.182 1.00 94.25 82 ASN A CA 1
ATOM 639 C C . ASN A 1 82 ? 7.747 -4.002 -10.534 1.00 94.25 82 ASN A C 1
ATOM 641 O O . ASN A 1 82 ? 7.690 -2.857 -10.080 1.00 94.25 82 ASN A O 1
ATOM 645 N N . PRO A 1 83 ? 8.760 -4.396 -11.330 1.00 92.25 83 PRO A N 1
ATOM 646 C CA . PRO A 1 83 ? 9.950 -3.576 -11.588 1.00 92.25 83 PRO A CA 1
ATOM 647 C C . PRO A 1 83 ? 9.661 -2.274 -12.351 1.00 92.25 83 PRO A C 1
ATOM 649 O O . PRO A 1 83 ? 10.449 -1.333 -12.271 1.00 92.25 83 PRO A O 1
ATOM 652 N N . ASP A 1 84 ? 8.533 -2.202 -13.061 1.00 92.75 84 ASP A N 1
ATOM 653 C CA . ASP A 1 84 ? 8.100 -1.003 -13.786 1.00 92.75 84 ASP A CA 1
ATOM 654 C C . ASP A 1 84 ? 7.422 0.036 -12.872 1.00 92.75 84 ASP A C 1
ATOM 656 O O . ASP A 1 84 ? 7.219 1.186 -13.272 1.00 92.75 84 ASP A O 1
ATOM 660 N N . LEU A 1 85 ? 7.072 -0.339 -11.634 1.00 93.06 85 LEU A N 1
ATOM 661 C CA . LEU A 1 85 ? 6.484 0.581 -10.668 1.00 93.06 85 LEU A CA 1
ATOM 662 C C . LEU A 1 85 ? 7.565 1.507 -10.110 1.00 93.06 85 LEU A C 1
ATOM 664 O O . LEU A 1 85 ? 8.568 1.067 -9.545 1.00 93.06 85 LEU A O 1
ATOM 668 N N . SER A 1 86 ? 7.340 2.816 -10.216 1.00 92.62 86 SER A N 1
ATOM 669 C CA . SER A 1 86 ? 8.309 3.785 -9.716 1.00 92.62 86 SER A CA 1
ATOM 670 C C . SER A 1 86 ? 8.468 3.679 -8.192 1.00 92.62 86 SER A C 1
ATOM 672 O O . SER A 1 86 ? 7.497 3.529 -7.447 1.00 92.62 86 SER A O 1
ATOM 674 N N . GLU A 1 87 ? 9.703 3.801 -7.701 1.00 91.56 87 GLU A N 1
ATOM 675 C CA . GLU A 1 87 ? 10.000 3.737 -6.263 1.00 91.56 87 GLU A CA 1
ATOM 676 C C . GLU A 1 87 ? 9.150 4.734 -5.432 1.00 91.56 87 GLU A C 1
ATOM 678 O O . GLU A 1 87 ? 8.613 4.339 -4.395 1.00 91.56 87 GLU A O 1
ATOM 683 N N . PRO A 1 88 ? 8.944 6.005 -5.846 1.00 93.06 88 PRO A N 1
ATOM 684 C CA . PRO A 1 88 ? 8.047 6.911 -5.128 1.00 93.06 88 PRO A CA 1
ATOM 685 C C . PRO A 1 88 ? 6.586 6.463 -5.052 1.00 93.06 88 PRO A C 1
ATOM 687 O O . PRO A 1 88 ? 5.928 6.730 -4.041 1.00 93.06 88 PRO A O 1
ATOM 690 N N . ASP A 1 89 ? 6.073 5.823 -6.100 1.00 94.81 89 ASP A N 1
ATOM 691 C CA . ASP A 1 89 ? 4.703 5.313 -6.131 1.00 94.81 89 ASP A CA 1
ATOM 692 C C . ASP A 1 89 ? 4.572 4.110 -5.198 1.00 94.81 89 ASP A C 1
ATOM 694 O O . ASP A 1 89 ? 3.675 4.081 -4.355 1.00 94.81 89 ASP A O 1
ATOM 698 N N . ALA A 1 90 ? 5.539 3.188 -5.248 1.00 95.44 90 ALA A N 1
ATOM 699 C CA . ALA A 1 90 ? 5.618 2.059 -4.329 1.00 95.44 90 ALA A CA 1
ATOM 700 C C . ALA A 1 90 ? 5.641 2.529 -2.863 1.00 95.44 90 ALA A C 1
ATOM 702 O O . ALA A 1 90 ? 4.825 2.085 -2.055 1.00 95.44 90 ALA A O 1
ATOM 703 N N . ILE A 1 91 ? 6.487 3.510 -2.522 1.00 95.00 91 ILE A N 1
ATOM 704 C CA . ILE A 1 91 ? 6.509 4.119 -1.180 1.00 95.00 91 ILE A CA 1
ATOM 705 C C . ILE A 1 91 ? 5.136 4.706 -0.825 1.00 95.00 91 ILE A C 1
ATOM 707 O O . ILE A 1 91 ? 4.645 4.496 0.285 1.00 95.00 91 ILE A O 1
ATOM 711 N N . SER A 1 92 ? 4.497 5.419 -1.758 1.00 96.06 92 SER A N 1
ATOM 712 C CA . SER A 1 92 ? 3.191 6.053 -1.535 1.00 96.06 92 SER A CA 1
ATOM 713 C C . SER A 1 92 ? 2.095 5.041 -1.210 1.00 96.06 92 SER A C 1
ATOM 715 O O . SER A 1 92 ? 1.302 5.291 -0.300 1.00 96.06 92 SER A O 1
ATOM 717 N N . ILE A 1 93 ? 2.081 3.907 -1.911 1.00 96.88 93 ILE A N 1
ATOM 718 C CA . ILE A 1 93 ? 1.158 2.792 -1.677 1.00 96.88 93 ILE A CA 1
ATOM 719 C C . ILE A 1 93 ? 1.411 2.183 -0.293 1.00 96.88 93 ILE A C 1
ATOM 721 O O . ILE A 1 93 ? 0.489 2.043 0.507 1.00 96.88 93 ILE A O 1
ATOM 725 N N . ILE A 1 94 ? 2.668 1.890 0.043 1.00 96.94 94 ILE A N 1
ATOM 726 C CA . ILE A 1 94 ? 3.019 1.242 1.311 1.00 96.94 94 ILE A CA 1
ATOM 727 C C . ILE A 1 94 ? 2.710 2.121 2.533 1.00 96.94 94 ILE A C 1
ATOM 729 O O . ILE A 1 94 ? 2.173 1.627 3.528 1.00 96.94 94 ILE A O 1
ATOM 733 N N . CYS A 1 95 ? 2.972 3.431 2.479 1.00 96.38 95 CYS A N 1
ATOM 734 C CA . CYS A 1 95 ? 2.560 4.317 3.571 1.00 96.38 95 CYS A CA 1
ATOM 735 C C . CYS A 1 95 ? 1.033 4.353 3.736 1.00 96.38 95 CYS A C 1
ATOM 737 O O . CYS A 1 95 ? 0.552 4.455 4.865 1.00 96.38 95 CYS A O 1
ATOM 739 N N . ALA A 1 96 ? 0.277 4.290 2.632 1.00 97.44 96 ALA A N 1
ATOM 740 C CA . ALA A 1 96 ? -1.181 4.281 2.677 1.00 97.44 96 ALA A CA 1
ATOM 741 C C . ALA A 1 96 ? -1.709 3.021 3.377 1.00 97.44 96 ALA A C 1
ATOM 743 O O . ALA A 1 96 ? -2.601 3.129 4.213 1.00 97.44 96 ALA A O 1
ATOM 744 N N . LEU A 1 97 ? -1.108 1.850 3.130 1.00 97.31 97 LEU A N 1
ATOM 745 C CA . LEU A 1 97 ? -1.448 0.605 3.834 1.00 97.31 97 LEU A CA 1
ATOM 746 C C . LEU A 1 97 ? -1.172 0.695 5.343 1.00 97.31 97 LEU A C 1
ATOM 748 O O . LEU A 1 97 ? -2.011 0.314 6.162 1.00 97.31 97 LEU A O 1
ATOM 752 N N . LYS A 1 98 ? -0.031 1.274 5.733 1.00 96.94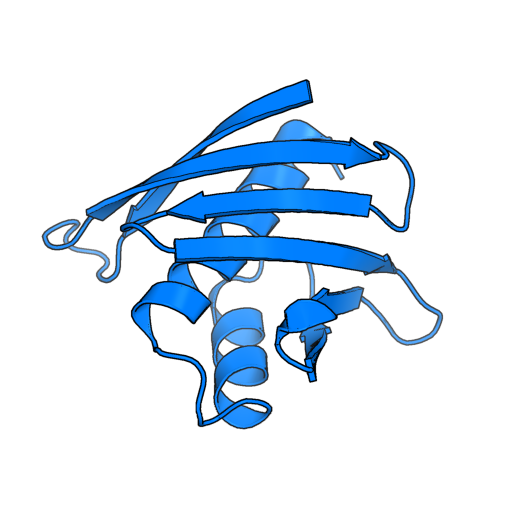 98 LYS A N 1
ATOM 753 C CA . LYS A 1 98 ? 0.286 1.532 7.146 1.00 96.94 98 LYS A CA 1
ATOM 754 C C . LYS A 1 98 ? -0.731 2.475 7.798 1.00 96.94 98 LYS A C 1
ATOM 756 O O . LYS A 1 98 ? -1.133 2.259 8.946 1.00 96.94 98 LYS A O 1
ATOM 761 N N . ALA A 1 99 ? -1.134 3.524 7.083 1.00 96.81 99 ALA A N 1
ATOM 762 C CA . ALA A 1 99 ? -2.141 4.468 7.552 1.00 96.81 99 ALA A CA 1
ATOM 763 C C . ALA A 1 99 ? -3.521 3.801 7.676 1.00 96.81 99 ALA A C 1
ATOM 765 O O . ALA A 1 99 ? -4.185 3.993 8.690 1.00 96.81 99 ALA A O 1
ATOM 766 N N . LEU A 1 100 ? -3.902 2.948 6.718 1.00 96.81 100 LEU A N 1
ATOM 767 C CA . LEU A 1 100 ? -5.138 2.162 6.749 1.00 96.81 100 LEU A CA 1
ATOM 768 C C . LEU A 1 100 ? -5.217 1.271 7.991 1.00 96.81 100 LEU A C 1
ATOM 770 O O . LEU A 1 100 ? -6.207 1.332 8.715 1.00 96.81 100 LEU A O 1
ATOM 774 N N . LYS A 1 101 ? -4.153 0.509 8.282 1.00 95.44 101 LYS A N 1
ATOM 775 C CA . LYS A 1 101 ? -4.067 -0.324 9.492 1.00 95.44 101 LYS A CA 1
ATOM 776 C C . LYS A 1 101 ? -4.328 0.492 10.759 1.00 95.44 101 LYS A C 1
ATOM 778 O O . LYS A 1 101 ? -5.092 0.088 11.627 1.00 95.44 101 LYS A O 1
ATOM 783 N N . SER A 1 102 ? -3.702 1.666 10.834 1.00 95.25 102 SER A N 1
ATOM 784 C CA . SER A 1 102 ? -3.808 2.561 11.989 1.00 95.25 102 SER A CA 1
ATOM 785 C C . SER A 1 102 ? -5.206 3.174 12.111 1.00 95.25 102 SER A C 1
ATOM 787 O O . SER A 1 102 ? -5.700 3.354 13.217 1.00 95.25 102 SER A O 1
ATOM 789 N N . HIS A 1 103 ? -5.841 3.484 10.978 1.00 94.81 103 HIS A N 1
ATOM 790 C CA . HIS A 1 103 ? -7.173 4.079 10.911 1.00 94.81 103 HIS A CA 1
ATOM 791 C C . HIS A 1 103 ? -8.284 3.087 11.278 1.00 94.81 103 HIS A C 1
ATOM 793 O O . HIS A 1 103 ? -9.209 3.452 11.997 1.00 94.81 103 HIS A O 1
ATOM 799 N N . LEU A 1 104 ? -8.176 1.837 10.817 1.00 92.62 104 LEU A N 1
ATOM 800 C CA . LEU A 1 104 ? -9.147 0.774 11.097 1.00 92.62 104 LEU A CA 1
ATOM 801 C C . LEU A 1 104 ? -8.854 -0.006 12.389 1.00 92.62 104 LEU A C 1
ATOM 803 O O . LEU A 1 104 ? -9.672 -0.824 12.796 1.00 92.62 104 LEU A O 1
ATOM 807 N N . ALA A 1 105 ? -7.710 0.248 13.035 1.00 91.06 105 ALA A N 1
ATOM 808 C CA . ALA A 1 105 ? -7.24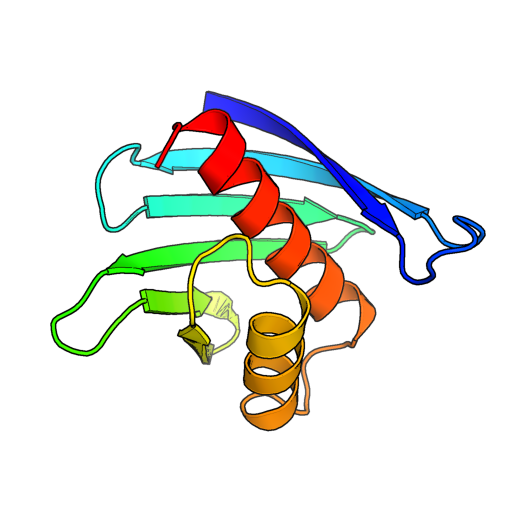7 -0.459 14.233 1.00 91.06 105 ALA A CA 1
ATOM 809 C C . ALA A 1 105 ? -7.169 -1.996 14.062 1.00 91.06 105 ALA A C 1
ATOM 811 O O . ALA A 1 105 ? -7.524 -2.749 14.970 1.00 91.06 105 ALA A O 1
ATOM 812 N N . ILE A 1 106 ? -6.682 -2.439 12.895 1.00 85.62 106 ILE A N 1
ATOM 813 C CA . ILE A 1 106 ? -6.478 -3.851 12.500 1.00 85.62 106 ILE A CA 1
ATOM 814 C C . ILE A 1 106 ? -5.000 -4.249 12.488 1.00 85.62 106 ILE A C 1
ATOM 816 O O . ILE A 1 106 ? -4.119 -3.404 12.747 1.00 85.62 106 ILE A O 1
#

pLDDT: mean 92.82, std 8.54, range [54.5, 98.25]